Protein AF-A0A9X2EFI2-F1 (afdb_monomer_lite)

InterPro domains:
  IPR009081 Phosphopantetheine binding ACP domain [PF00550] (21-77)
  IPR009081 Phosphopantetheine binding ACP domain [PS50075] (14-95)
  IPR036736 ACP-like superfamily [G3DSA:1.10.1200.10] (17-95)
  IPR036736 ACP-like superfamily [SSF47336] (22-93)

Radius of gyration: 13.65 Å; chains: 1; bounding box: 44×27×32 Å

pLDDT: mean 89.4, std 9.06, range [51.69, 95.75]

Sequence (97 aa):
MTADARIDADSDRAIVDRSVDQLLVEIVGLSADDVAAFEENTELFGALPEFDSMAVAQFLTALEERLGILIEDDDVEAEDFLTYGRLTAFAERLALG

Structure (mmCIF, N/CA/C/O backbone):
data_AF-A0A9X2EFI2-F1
#
_entry.id   AF-A0A9X2EFI2-F1
#
loop_
_atom_site.group_PDB
_atom_site.id
_atom_site.type_symbol
_atom_site.label_atom_id
_atom_site.label_alt_id
_atom_site.label_comp_id
_atom_site.label_asym_id
_atom_site.label_entity_id
_atom_site.label_seq_id
_atom_site.pdbx_PDB_ins_code
_atom_site.Cartn_x
_atom_site.Cartn_y
_atom_site.Cartn_z
_atom_site.occupancy
_atom_site.B_iso_or_equiv
_atom_site.auth_seq_id
_atom_site.auth_comp_id
_atom_site.auth_asym_id
_atom_site.auth_atom_id
_atom_site.pdbx_PDB_model_num
ATOM 1 N N . MET A 1 1 ? -29.115 -18.991 4.096 1.00 52.41 1 MET A N 1
ATOM 2 C CA . MET A 1 1 ? -28.791 -17.639 4.596 1.00 52.41 1 MET A CA 1
ATOM 3 C C . MET A 1 1 ? -27.330 -17.638 5.046 1.00 52.41 1 MET A C 1
ATOM 5 O O . MET A 1 1 ? -27.065 -17.682 6.237 1.00 52.41 1 MET A O 1
ATOM 9 N N . THR A 1 2 ? -26.386 -17.727 4.095 1.00 51.69 2 THR A N 1
ATOM 10 C CA . THR A 1 2 ? -24.926 -17.809 4.375 1.00 51.69 2 THR A CA 1
ATOM 11 C C . THR A 1 2 ? -24.077 -17.283 3.198 1.00 51.69 2 THR A C 1
ATOM 13 O O . THR A 1 2 ? -22.905 -17.612 3.092 1.00 51.69 2 THR A O 1
ATOM 16 N N . ALA A 1 3 ? -24.661 -16.513 2.270 1.00 58.81 3 ALA A N 1
ATOM 17 C CA . ALA A 1 3 ? -23.920 -15.957 1.128 1.00 58.81 3 ALA A CA 1
ATOM 18 C C . ALA A 1 3 ? -23.354 -14.547 1.398 1.00 58.81 3 ALA A C 1
ATOM 20 O O . ALA A 1 3 ? -22.385 -14.177 0.751 1.00 58.81 3 ALA A O 1
ATOM 21 N N . ASP A 1 4 ? -23.911 -13.816 2.372 1.00 61.03 4 ASP A N 1
ATOM 22 C CA . ASP A 1 4 ? -23.576 -12.413 2.685 1.00 61.03 4 ASP A CA 1
ATOM 23 C C . ASP A 1 4 ? -22.100 -12.217 3.058 1.00 61.03 4 ASP A C 1
ATOM 25 O O . ASP A 1 4 ? -21.367 -11.529 2.362 1.00 61.03 4 ASP A O 1
ATOM 29 N N . ALA A 1 5 ? -21.619 -12.933 4.078 1.00 63.44 5 ALA A N 1
ATOM 30 C CA . ALA A 1 5 ? -20.297 -12.676 4.655 1.00 63.44 5 ALA A CA 1
ATOM 31 C C . ALA A 1 5 ? -19.108 -12.933 3.707 1.00 63.44 5 ALA A C 1
ATOM 33 O O . ALA A 1 5 ? -18.014 -12.445 3.961 1.00 63.44 5 ALA A O 1
ATOM 34 N N . ARG A 1 6 ? -19.288 -13.720 2.633 1.00 62.22 6 ARG A N 1
ATOM 35 C CA . ARG A 1 6 ? -18.226 -13.907 1.626 1.00 62.22 6 ARG A CA 1
ATOM 36 C C . ARG A 1 6 ? -18.154 -12.746 0.639 1.00 62.22 6 ARG A C 1
ATOM 38 O O . ARG A 1 6 ? -17.062 -12.392 0.227 1.00 62.22 6 ARG A O 1
ATOM 45 N N . ILE A 1 7 ? -19.302 -12.176 0.273 1.00 68.25 7 ILE A N 1
ATOM 46 C CA . ILE A 1 7 ? -19.372 -11.053 -0.670 1.00 68.25 7 ILE A CA 1
ATOM 47 C C . ILE A 1 7 ? -18.771 -9.794 -0.039 1.00 68.25 7 ILE A C 1
ATOM 49 O O . ILE A 1 7 ? -18.092 -9.037 -0.733 1.00 68.25 7 ILE A O 1
ATOM 53 N N . ASP A 1 8 ? -18.976 -9.610 1.266 1.00 78.25 8 ASP A N 1
ATOM 54 C CA . ASP A 1 8 ? -18.386 -8.499 2.011 1.00 78.25 8 ASP A CA 1
ATOM 55 C C . ASP A 1 8 ? -16.856 -8.636 2.070 1.00 78.25 8 ASP A C 1
ATOM 57 O O . ASP A 1 8 ? -16.157 -7.742 1.612 1.00 78.25 8 ASP A O 1
ATOM 61 N N . ALA A 1 9 ? -16.325 -9.802 2.463 1.00 77.00 9 ALA A N 1
ATOM 62 C CA . ALA A 1 9 ? -14.875 -10.020 2.553 1.00 77.00 9 ALA A CA 1
ATOM 63 C C . ALA A 1 9 ? -14.133 -9.898 1.203 1.00 77.00 9 ALA A C 1
ATOM 65 O O . ALA A 1 9 ? -13.052 -9.313 1.146 1.00 77.00 9 ALA A O 1
ATOM 66 N N . ASP A 1 10 ? -14.706 -10.419 0.109 1.00 82.62 10 ASP A N 1
ATOM 67 C CA . ASP A 1 10 ? -14.136 -10.240 -1.238 1.00 82.62 10 ASP A CA 1
ATOM 68 C C . ASP A 1 10 ? -14.153 -8.757 -1.662 1.00 82.62 10 ASP A C 1
ATOM 70 O O . ASP A 1 10 ? -13.234 -8.286 -2.336 1.00 82.62 10 ASP A O 1
ATOM 74 N N . SER A 1 11 ? -15.183 -8.003 -1.259 1.00 87.31 11 SER A N 1
ATOM 75 C CA . SER A 1 11 ? -15.265 -6.564 -1.532 1.00 87.31 11 SER A CA 1
ATOM 76 C C . SER A 1 11 ? -14.266 -5.771 -0.695 1.00 87.31 11 SER A C 1
ATOM 78 O O . SER A 1 11 ? -13.624 -4.868 -1.229 1.00 87.31 11 SER A O 1
ATOM 80 N N . ASP A 1 12 ? -14.104 -6.117 0.580 1.00 90.75 12 ASP A N 1
ATOM 81 C CA . ASP A 1 12 ? -13.179 -5.449 1.492 1.00 90.75 12 ASP A CA 1
ATOM 82 C C . ASP A 1 12 ? -11.733 -5.639 1.030 1.00 90.75 12 ASP A C 1
ATOM 84 O O . ASP A 1 12 ? -10.984 -4.669 0.911 1.00 90.75 12 ASP A O 1
ATOM 88 N N . ARG A 1 13 ? -11.359 -6.860 0.636 1.00 91.56 13 ARG A N 1
ATOM 89 C CA . ARG A 1 13 ? -10.046 -7.131 0.042 1.00 91.56 13 ARG A CA 1
ATOM 90 C C . ARG A 1 13 ? -9.816 -6.334 -1.243 1.00 91.56 13 ARG A C 1
ATOM 92 O O . ARG A 1 13 ? -8.789 -5.682 -1.387 1.00 91.56 13 ARG A O 1
ATOM 99 N N . ALA A 1 14 ? -10.810 -6.263 -2.130 1.00 92.25 14 ALA A N 1
ATOM 100 C CA . ALA A 1 14 ? -10.717 -5.434 -3.333 1.00 92.25 14 ALA A CA 1
ATOM 101 C C . ALA A 1 14 ? -10.600 -3.921 -3.036 1.00 92.25 14 ALA A C 1
ATOM 103 O O . ALA A 1 14 ? -10.078 -3.166 -3.863 1.00 92.25 14 ALA A O 1
ATOM 104 N N . ILE A 1 15 ? -11.109 -3.450 -1.891 1.00 93.38 15 ILE A N 1
ATOM 105 C CA . ILE A 1 15 ? -10.932 -2.067 -1.422 1.00 93.38 15 ILE A CA 1
ATOM 106 C C . ILE A 1 15 ? -9.499 -1.845 -0.930 1.00 93.38 15 ILE A C 1
ATOM 108 O O . ILE A 1 15 ? -8.922 -0.795 -1.234 1.00 93.38 15 ILE A O 1
ATOM 112 N N . VAL A 1 16 ? -8.932 -2.813 -0.207 1.00 94.50 16 VAL A N 1
ATOM 113 C CA . VAL A 1 16 ? -7.537 -2.783 0.250 1.00 94.50 16 VAL A CA 1
ATOM 114 C C . VAL A 1 16 ? -6.590 -2.747 -0.946 1.00 94.50 16 VAL A C 1
ATOM 116 O O . VAL A 1 16 ? -5.830 -1.787 -1.063 1.00 94.50 16 VAL A O 1
ATOM 119 N N . ASP A 1 17 ? -6.714 -3.692 -1.881 1.00 93.94 17 ASP A N 1
ATOM 120 C CA . ASP A 1 17 ? -5.871 -3.781 -3.084 1.00 93.94 17 ASP A CA 1
ATOM 121 C C . ASP A 1 17 ? -5.876 -2.463 -3.863 1.00 93.94 17 ASP A C 1
ATOM 123 O O . ASP A 1 17 ? -4.839 -1.859 -4.130 1.00 93.94 17 ASP A O 1
ATOM 127 N N . ARG A 1 18 ? -7.072 -1.930 -4.138 1.00 95.06 18 ARG A N 1
ATOM 128 C CA . ARG A 1 18 ? -7.212 -0.658 -4.857 1.00 95.06 18 ARG A CA 1
ATOM 129 C C . ARG A 1 18 ? -6.606 0.516 -4.089 1.00 95.06 18 ARG A C 1
ATOM 131 O O . ARG A 1 18 ? -6.167 1.488 -4.703 1.00 95.06 18 ARG A O 1
ATOM 138 N N . SER A 1 19 ? -6.650 0.482 -2.761 1.00 95.44 19 SER A N 1
ATOM 139 C CA . SER A 1 19 ? -6.055 1.532 -1.938 1.00 95.44 19 SER A CA 1
ATOM 140 C C . SER A 1 19 ? -4.533 1.478 -2.005 1.00 95.44 19 SER A C 1
ATOM 142 O O . SER A 1 19 ? -3.923 2.524 -2.201 1.00 95.44 19 SER A O 1
ATOM 144 N N . VAL A 1 20 ? -3.940 0.283 -1.946 1.00 94.69 20 VAL A N 1
ATOM 145 C CA . VAL A 1 20 ? -2.498 0.073 -2.149 1.00 94.69 20 VAL A CA 1
ATOM 146 C C . VAL A 1 20 ? -2.073 0.579 -3.529 1.00 94.69 20 VAL A C 1
ATOM 148 O O . VAL A 1 20 ? -1.162 1.404 -3.612 1.00 94.69 20 VAL A O 1
ATOM 151 N N . ASP A 1 21 ? -2.783 0.186 -4.590 1.00 95.12 21 ASP A N 1
ATOM 152 C CA . ASP A 1 21 ? -2.476 0.606 -5.963 1.00 95.12 21 ASP A CA 1
ATOM 153 C C . ASP A 1 21 ? -2.462 2.129 -6.120 1.00 95.12 21 ASP A C 1
ATOM 155 O O . ASP A 1 21 ? -1.541 2.713 -6.695 1.00 95.12 21 ASP A O 1
ATOM 159 N N . GLN A 1 22 ? -3.492 2.796 -5.595 1.00 95.75 22 GLN A N 1
ATOM 160 C CA . GLN A 1 22 ? -3.604 4.247 -5.709 1.00 95.75 22 GLN A CA 1
ATOM 161 C C . GLN A 1 22 ? -2.527 4.970 -4.907 1.00 95.75 22 GLN A C 1
ATOM 163 O O . GLN A 1 22 ? -1.977 5.953 -5.395 1.00 95.75 22 GLN A O 1
ATOM 168 N N . LEU A 1 23 ? -2.175 4.472 -3.723 1.00 95.06 23 LEU A N 1
ATOM 169 C CA . LEU A 1 23 ? -1.111 5.063 -2.918 1.00 95.06 23 LEU A CA 1
ATOM 170 C C . LEU A 1 23 ? 0.267 4.885 -3.565 1.00 95.06 23 LEU A C 1
ATOM 172 O O . LEU A 1 23 ? 1.080 5.806 -3.513 1.00 95.06 23 LEU A O 1
ATOM 176 N N . LEU A 1 24 ? 0.522 3.756 -4.234 1.00 93.81 24 LEU A N 1
ATOM 177 C CA . LEU A 1 24 ? 1.744 3.572 -5.022 1.00 93.81 24 LEU A CA 1
ATOM 178 C C . LEU A 1 24 ? 1.834 4.604 -6.156 1.00 93.81 24 LEU A C 1
ATOM 180 O O . LEU A 1 24 ? 2.874 5.232 -6.342 1.00 93.81 24 LEU A O 1
ATOM 184 N N . VAL A 1 25 ? 0.737 4.853 -6.871 1.00 95.19 25 VAL A N 1
ATOM 185 C CA . VAL A 1 25 ? 0.687 5.895 -7.911 1.00 95.19 25 VAL A CA 1
ATOM 186 C C . VAL A 1 25 ? 0.894 7.296 -7.323 1.00 95.19 25 VAL A C 1
ATOM 188 O O . VAL A 1 25 ? 1.672 8.085 -7.854 1.00 95.19 25 VAL A O 1
ATOM 191 N N . GLU A 1 26 ? 0.213 7.621 -6.225 1.00 94.31 26 GLU A N 1
ATOM 192 C CA . GLU A 1 26 ? 0.192 8.968 -5.641 1.00 94.31 26 GLU A CA 1
ATOM 193 C C . GLU A 1 26 ? 1.505 9.349 -4.943 1.00 94.31 26 GLU A C 1
ATOM 195 O O . GLU A 1 26 ? 1.943 10.496 -5.051 1.00 94.31 26 GLU A O 1
ATOM 200 N N . ILE A 1 27 ? 2.133 8.406 -4.237 1.00 93.88 27 ILE A N 1
ATOM 201 C CA . ILE A 1 27 ? 3.288 8.674 -3.365 1.00 93.88 27 ILE A CA 1
ATOM 202 C C . ILE A 1 27 ? 4.600 8.355 -4.070 1.00 93.88 27 ILE A C 1
ATOM 204 O O . ILE A 1 27 ? 5.548 9.135 -3.997 1.00 93.88 27 ILE A O 1
ATOM 208 N N . VAL A 1 28 ? 4.654 7.218 -4.764 1.00 90.25 28 VAL A N 1
ATOM 209 C CA . VAL A 1 28 ? 5.860 6.767 -5.475 1.00 90.25 28 VAL A CA 1
ATOM 210 C C . VAL A 1 28 ? 5.947 7.427 -6.854 1.00 90.25 28 VAL A C 1
ATOM 212 O O . VAL A 1 28 ? 7.029 7.548 -7.421 1.00 90.25 28 VAL A O 1
ATOM 215 N N . GLY A 1 29 ? 4.821 7.912 -7.387 1.00 89.81 29 GLY A N 1
ATOM 216 C CA . GLY A 1 29 ? 4.763 8.552 -8.701 1.00 89.81 29 GLY A CA 1
ATOM 217 C C . GLY A 1 29 ? 4.787 7.558 -9.862 1.00 89.81 29 GLY A C 1
ATOM 218 O O . GLY A 1 29 ? 5.109 7.942 -10.988 1.00 89.81 29 GLY A O 1
ATOM 219 N N . LEU A 1 30 ? 4.467 6.289 -9.597 1.00 90.62 30 LEU A N 1
ATOM 220 C CA . LEU A 1 30 ? 4.334 5.260 -10.626 1.00 90.62 30 LEU A CA 1
ATOM 221 C C . LEU A 1 30 ? 3.109 5.529 -11.501 1.00 90.62 30 LEU A C 1
ATOM 223 O O . LEU A 1 30 ? 2.139 6.153 -11.069 1.00 90.62 30 LEU A O 1
ATOM 227 N N . SER A 1 31 ? 3.123 5.039 -12.740 1.00 92.06 3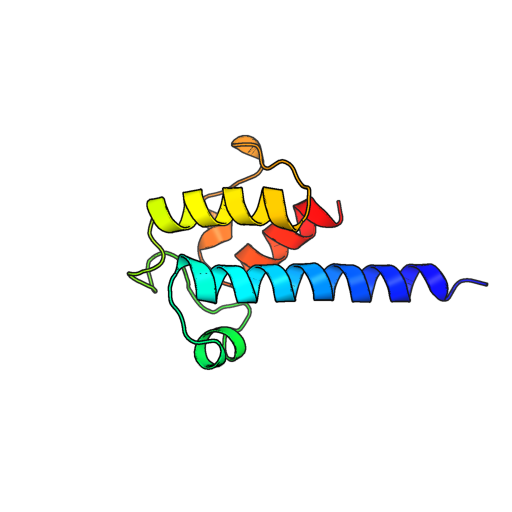1 SER A N 1
ATOM 228 C CA . SER A 1 31 ? 1.920 5.099 -13.565 1.00 92.06 31 SER A CA 1
ATOM 229 C C . SER A 1 31 ? 0.924 4.016 -13.143 1.00 92.06 31 SER A C 1
ATOM 231 O O . SER A 1 31 ? 1.307 2.932 -12.705 1.00 92.06 31 SER A O 1
ATOM 233 N N . ALA A 1 32 ? -0.374 4.289 -13.298 1.00 91.31 32 ALA A N 1
ATOM 234 C CA . ALA A 1 32 ? -1.409 3.295 -13.012 1.00 91.31 32 ALA A CA 1
ATOM 235 C C . ALA A 1 32 ? -1.264 2.035 -13.887 1.00 91.31 32 ALA A C 1
ATOM 237 O O . ALA A 1 32 ? -1.621 0.949 -13.445 1.00 91.31 32 ALA A O 1
ATOM 238 N N . ASP A 1 33 ? -0.720 2.179 -15.099 1.00 92.00 33 ASP A N 1
ATOM 239 C CA . ASP A 1 33 ? -0.447 1.054 -15.996 1.00 92.00 33 ASP A CA 1
ATOM 240 C C . ASP A 1 33 ? 0.705 0.176 -15.474 1.00 92.00 33 ASP A C 1
ATOM 242 O O . ASP A 1 33 ? 0.623 -1.046 -15.576 1.00 92.00 33 ASP A O 1
ATOM 246 N N . ASP A 1 34 ? 1.745 0.778 -14.878 1.00 90.38 34 ASP A N 1
ATOM 247 C CA . ASP A 1 34 ? 2.859 0.031 -14.276 1.00 90.38 34 ASP A CA 1
ATOM 248 C C . ASP A 1 34 ? 2.389 -0.756 -13.052 1.00 90.38 34 ASP A C 1
ATOM 250 O O . ASP A 1 34 ? 2.654 -1.952 -12.947 1.00 90.38 34 ASP A O 1
ATOM 254 N N . VAL A 1 35 ? 1.639 -0.104 -12.158 1.00 92.88 35 VAL A N 1
ATOM 255 C CA . VAL A 1 35 ? 1.106 -0.741 -10.945 1.00 92.88 35 VAL A CA 1
ATOM 256 C C . VAL A 1 35 ? 0.118 -1.855 -11.300 1.00 92.88 35 VAL A C 1
ATOM 258 O O . VAL A 1 35 ? 0.187 -2.939 -10.732 1.00 92.88 35 VAL A O 1
ATOM 261 N N . ALA A 1 36 ? -0.734 -1.654 -12.311 1.00 91.00 36 ALA A N 1
ATOM 262 C CA . ALA A 1 36 ? -1.648 -2.693 -12.792 1.00 91.00 36 ALA A CA 1
ATOM 263 C C . ALA A 1 36 ? -0.932 -3.919 -13.394 1.00 91.00 36 ALA A C 1
ATOM 265 O O . ALA A 1 36 ? -1.554 -4.971 -13.554 1.00 91.00 36 ALA A O 1
ATOM 266 N N . ALA A 1 37 ? 0.350 -3.791 -13.750 1.00 92.12 37 ALA A N 1
ATOM 267 C CA . ALA A 1 37 ? 1.189 -4.887 -14.221 1.00 92.12 37 ALA A CA 1
ATOM 268 C C . ALA A 1 37 ? 1.996 -5.562 -13.095 1.00 92.12 37 ALA A C 1
ATOM 270 O O . ALA A 1 37 ? 2.734 -6.511 -13.372 1.00 92.12 37 ALA A O 1
ATOM 271 N N . PHE A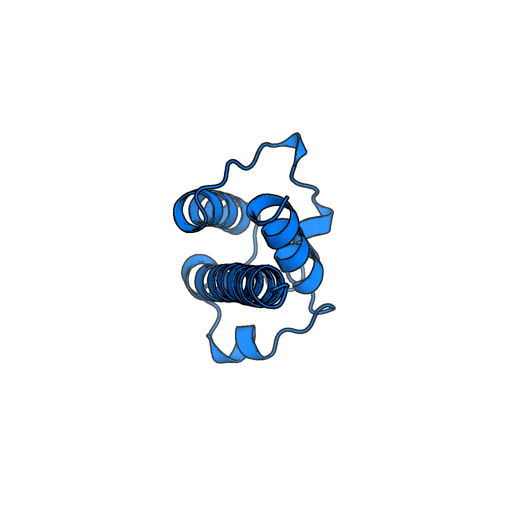 1 38 ? 1.897 -5.092 -11.847 1.00 93.44 38 PHE A N 1
ATOM 272 C CA . PHE A 1 38 ? 2.586 -5.716 -10.723 1.00 93.44 38 PHE A CA 1
ATOM 273 C C . PHE A 1 38 ? 1.954 -7.065 -10.369 1.00 93.44 38 PHE A C 1
ATOM 275 O O . PHE A 1 38 ? 0.738 -7.222 -10.290 1.00 93.44 38 PHE A O 1
ATOM 282 N N . GLU A 1 39 ? 2.813 -8.054 -10.143 1.00 92.56 39 GLU A N 1
ATOM 283 C CA . GLU A 1 39 ? 2.444 -9.384 -9.675 1.00 92.56 39 GLU A CA 1
ATOM 284 C C . GLU A 1 39 ? 2.970 -9.591 -8.251 1.00 92.56 39 GLU A C 1
ATOM 286 O O . GLU A 1 39 ? 3.790 -8.820 -7.753 1.00 92.56 39 GLU A O 1
ATOM 291 N N . GLU A 1 40 ? 2.551 -10.669 -7.587 1.00 92.75 40 GLU A N 1
ATOM 292 C CA . GLU A 1 40 ? 2.921 -10.952 -6.191 1.00 92.75 40 GLU A CA 1
ATOM 293 C C . GLU A 1 40 ? 4.441 -10.937 -5.947 1.00 92.75 40 GLU A C 1
ATOM 295 O O . GLU A 1 40 ? 4.896 -10.503 -4.890 1.00 92.75 40 GLU A O 1
ATOM 300 N N . ASN A 1 41 ? 5.227 -11.367 -6.939 1.00 93.06 41 ASN A N 1
ATOM 301 C CA . ASN A 1 41 ? 6.687 -11.453 -6.861 1.00 93.06 41 ASN A CA 1
ATOM 302 C C . ASN A 1 41 ? 7.413 -10.199 -7.374 1.00 93.06 41 ASN A C 1
ATOM 304 O O . ASN A 1 41 ? 8.642 -10.203 -7.430 1.00 93.06 41 ASN A O 1
ATOM 308 N N . THR A 1 42 ? 6.693 -9.153 -7.791 1.00 94.19 42 THR A N 1
ATOM 309 C CA . THR A 1 42 ? 7.315 -7.912 -8.264 1.00 94.19 42 THR A CA 1
ATOM 310 C C . THR A 1 42 ? 8.045 -7.240 -7.112 1.00 94.19 42 THR A C 1
ATOM 312 O O . THR A 1 42 ? 7.421 -6.866 -6.122 1.00 94.19 42 THR A O 1
ATOM 315 N N . GLU A 1 43 ? 9.361 -7.082 -7.241 1.00 93.69 43 GLU A N 1
ATOM 316 C CA . GLU A 1 43 ? 10.186 -6.394 -6.250 1.00 93.69 43 GLU A CA 1
ATOM 317 C C . GLU A 1 43 ? 9.862 -4.893 -6.227 1.00 93.69 43 GLU A C 1
ATOM 319 O O . GLU A 1 43 ? 9.789 -4.249 -7.274 1.00 93.69 43 GLU A O 1
ATOM 324 N N . LEU A 1 44 ? 9.683 -4.337 -5.028 1.00 91.31 44 LEU A N 1
ATOM 325 C CA . LEU A 1 44 ? 9.415 -2.916 -4.811 1.00 91.31 44 LEU A CA 1
ATOM 326 C C . LEU A 1 44 ? 10.628 -2.254 -4.161 1.00 91.31 44 LEU A C 1
ATOM 328 O O . LEU A 1 44 ? 11.374 -1.526 -4.817 1.00 91.31 44 LEU A O 1
ATOM 332 N N . PHE A 1 45 ? 10.867 -2.539 -2.879 1.00 89.25 45 PHE A N 1
ATOM 333 C CA . PHE A 1 45 ? 11.960 -1.924 -2.136 1.00 89.25 45 PHE A CA 1
ATOM 334 C C . PHE A 1 45 ? 13.322 -2.428 -2.630 1.00 89.25 45 PHE A C 1
ATOM 336 O O . PHE A 1 45 ? 13.621 -3.620 -2.592 1.00 89.25 45 PHE A O 1
ATOM 343 N N . GLY A 1 46 ? 14.161 -1.503 -3.100 1.00 86.75 46 GLY A N 1
ATOM 344 C CA . GLY A 1 46 ? 15.476 -1.791 -3.683 1.00 86.75 46 GLY A CA 1
ATOM 345 C C . GLY A 1 46 ? 15.474 -2.003 -5.202 1.00 86.75 46 GLY A C 1
ATOM 346 O O . GLY A 1 46 ? 16.510 -1.775 -5.828 1.00 86.75 46 GLY A O 1
ATOM 347 N N . ALA A 1 47 ? 14.334 -2.368 -5.798 1.00 89.88 47 ALA A N 1
ATOM 348 C CA . ALA A 1 47 ? 14.161 -2.436 -7.251 1.00 89.88 47 ALA A CA 1
ATOM 349 C C . ALA A 1 47 ? 13.661 -1.104 -7.831 1.00 89.88 47 ALA A C 1
ATOM 351 O O . ALA A 1 47 ? 14.132 -0.674 -8.886 1.00 89.88 47 ALA A O 1
ATOM 352 N N . LEU A 1 48 ? 12.754 -0.433 -7.116 1.00 88.81 48 LEU A N 1
ATOM 353 C CA . LEU A 1 48 ? 12.244 0.890 -7.456 1.00 88.81 48 LEU A CA 1
ATOM 354 C C . LEU A 1 48 ? 13.025 1.956 -6.675 1.00 88.81 48 LEU A C 1
ATOM 356 O O . LEU A 1 48 ? 12.910 2.009 -5.448 1.00 88.81 48 LEU A O 1
ATOM 360 N N . PRO A 1 49 ? 13.828 2.809 -7.338 1.00 88.06 49 PRO A N 1
ATOM 361 C CA . PRO A 1 49 ? 14.555 3.878 -6.656 1.00 88.06 49 PRO A CA 1
ATOM 362 C C . PRO A 1 49 ? 13.627 4.923 -6.021 1.00 88.06 49 PRO A C 1
ATOM 364 O O . PRO A 1 49 ? 14.037 5.600 -5.082 1.00 88.06 49 PRO A O 1
ATOM 367 N N . GLU A 1 50 ? 12.399 5.057 -6.519 1.00 91.06 50 GLU A N 1
ATOM 368 C CA . GLU A 1 50 ? 11.368 5.950 -5.990 1.00 91.06 50 GLU A CA 1
ATOM 369 C C . GLU A 1 50 ? 10.754 5.428 -4.681 1.00 91.06 50 GLU A C 1
ATOM 371 O O . GLU A 1 50 ? 10.262 6.214 -3.872 1.00 91.06 50 GLU A O 1
ATOM 376 N N . PHE A 1 51 ? 10.792 4.111 -4.449 1.00 92.44 51 PHE A N 1
ATOM 377 C CA . PHE A 1 51 ? 10.265 3.492 -3.235 1.00 92.44 51 PHE A CA 1
ATOM 378 C C . PHE A 1 51 ? 11.339 3.453 -2.140 1.00 92.44 51 PHE A C 1
ATOM 380 O O . PHE A 1 51 ? 11.903 2.408 -1.812 1.00 92.44 51 PHE A O 1
ATOM 387 N N . ASP A 1 52 ? 11.658 4.634 -1.608 1.00 90.25 52 ASP A N 1
ATOM 388 C CA . ASP A 1 52 ? 12.636 4.830 -0.538 1.00 90.25 52 ASP A CA 1
ATOM 389 C C . ASP A 1 52 ? 12.002 4.837 0.871 1.00 90.25 52 ASP A C 1
ATOM 391 O O . ASP A 1 52 ? 10.793 4.691 1.050 1.00 90.25 52 ASP A O 1
ATOM 395 N N . SER A 1 53 ? 12.820 5.023 1.914 1.00 88.62 53 SER A N 1
ATOM 396 C CA . SER A 1 53 ? 12.338 5.061 3.303 1.00 88.62 53 SER A CA 1
ATOM 397 C C . SER A 1 53 ? 11.360 6.209 3.592 1.00 88.62 53 SER A C 1
ATOM 399 O O . SER A 1 53 ? 10.512 6.087 4.473 1.00 88.62 53 SER A O 1
ATOM 401 N N . MET A 1 54 ? 11.487 7.339 2.889 1.00 91.19 54 MET A N 1
ATOM 402 C CA . MET A 1 54 ? 10.601 8.495 3.052 1.00 91.19 54 MET A CA 1
ATOM 403 C C . MET A 1 54 ? 9.264 8.274 2.339 1.00 91.19 54 MET A C 1
ATOM 405 O O . MET A 1 54 ? 8.230 8.713 2.846 1.00 91.19 54 MET A O 1
ATOM 409 N N . ALA A 1 55 ? 9.275 7.604 1.186 1.00 92.38 55 ALA A N 1
ATOM 410 C CA . ALA A 1 55 ? 8.078 7.170 0.479 1.00 92.38 55 ALA A CA 1
ATOM 411 C C . ALA A 1 55 ? 7.320 6.117 1.295 1.00 92.38 55 ALA A C 1
ATOM 413 O O . ALA A 1 55 ? 6.113 6.252 1.461 1.00 92.38 55 ALA A O 1
ATOM 414 N N . VAL A 1 56 ? 8.018 5.140 1.889 1.00 91.25 56 VAL A N 1
ATOM 415 C CA . VAL A 1 56 ? 7.406 4.130 2.773 1.00 91.25 56 VAL A CA 1
ATOM 416 C C . VAL A 1 56 ? 6.729 4.778 3.982 1.00 91.25 56 VAL A C 1
ATOM 418 O O . VAL A 1 56 ? 5.574 4.477 4.261 1.00 91.25 56 VAL A O 1
ATOM 421 N N . ALA A 1 57 ? 7.394 5.713 4.670 1.00 92.19 57 ALA A N 1
ATOM 422 C CA . ALA A 1 57 ? 6.786 6.401 5.812 1.00 92.19 57 ALA A CA 1
ATOM 423 C C . ALA A 1 57 ? 5.505 7.163 5.419 1.00 92.19 57 ALA A C 1
ATOM 425 O O . ALA A 1 57 ? 4.491 7.063 6.103 1.00 92.19 57 ALA A O 1
ATOM 426 N N . GLN A 1 58 ? 5.528 7.879 4.288 1.00 94.00 58 GLN A N 1
ATOM 427 C CA . GLN A 1 58 ? 4.340 8.560 3.757 1.00 94.00 58 GLN A CA 1
ATOM 428 C C . GLN A 1 58 ? 3.245 7.573 3.339 1.00 94.00 58 GLN A C 1
ATOM 430 O O . GLN A 1 58 ? 2.067 7.834 3.574 1.00 94.00 58 GLN A O 1
ATOM 435 N N . PHE A 1 59 ? 3.630 6.443 2.743 1.00 94.31 59 PHE A N 1
ATOM 436 C CA . PHE A 1 59 ? 2.718 5.387 2.322 1.00 94.31 59 PHE A CA 1
ATOM 437 C C . PHE A 1 59 ? 1.955 4.802 3.503 1.00 94.31 59 PHE A C 1
ATOM 439 O O . PHE A 1 59 ? 0.734 4.702 3.436 1.00 94.31 59 PHE A O 1
ATOM 446 N N . LEU A 1 60 ? 2.648 4.480 4.597 1.00 93.56 60 LEU A N 1
ATOM 447 C CA . LEU A 1 60 ? 2.017 3.943 5.801 1.00 93.56 60 LEU A CA 1
ATOM 448 C C . LEU A 1 60 ? 1.018 4.933 6.404 1.00 93.56 60 LEU A C 1
ATOM 450 O O . LEU A 1 60 ? -0.132 4.567 6.621 1.00 93.56 60 LEU A O 1
ATOM 454 N N . THR A 1 61 ? 1.405 6.201 6.568 1.00 94.19 61 THR A N 1
ATOM 455 C CA . THR A 1 61 ? 0.488 7.234 7.078 1.00 94.19 61 THR A CA 1
ATOM 456 C C . THR A 1 61 ? -0.748 7.399 6.188 1.00 94.19 61 THR A C 1
ATOM 458 O O . THR A 1 61 ? -1.868 7.491 6.684 1.00 94.19 61 THR A O 1
ATOM 461 N N . ALA A 1 62 ? -0.580 7.405 4.864 1.00 95.19 62 ALA A N 1
ATOM 462 C CA . ALA A 1 62 ? -1.712 7.521 3.949 1.00 95.19 62 ALA A CA 1
ATOM 463 C C . ALA A 1 62 ? -2.605 6.266 3.963 1.00 95.19 62 ALA A C 1
ATOM 465 O O . ALA A 1 62 ? -3.822 6.370 3.799 1.00 95.19 62 ALA A O 1
ATOM 466 N N . LEU A 1 63 ? -2.022 5.085 4.180 1.00 94.69 63 LEU A N 1
ATOM 467 C CA . LEU A 1 63 ? -2.754 3.829 4.326 1.00 94.69 63 LEU A CA 1
ATOM 468 C C . LEU A 1 63 ? -3.617 3.832 5.598 1.00 94.69 63 LEU A C 1
ATOM 470 O O . LEU A 1 63 ? -4.794 3.476 5.518 1.00 94.69 63 LEU A O 1
ATOM 474 N N . GLU A 1 64 ? -3.076 4.302 6.728 1.00 95.25 64 GLU A N 1
ATOM 475 C CA . GLU A 1 64 ? -3.816 4.511 7.983 1.00 95.25 64 GLU A CA 1
ATOM 476 C C . GLU A 1 64 ? -5.032 5.414 7.781 1.00 95.25 64 GLU A C 1
ATOM 478 O O . GLU A 1 64 ? -6.156 5.038 8.114 1.00 95.25 64 GLU A O 1
ATOM 483 N N . GLU A 1 65 ? -4.831 6.588 7.178 1.00 94.50 65 GLU A N 1
ATOM 484 C CA . GLU A 1 65 ? -5.906 7.554 6.938 1.00 94.50 65 GLU A CA 1
ATOM 485 C C . GLU A 1 65 ? -6.992 6.999 6.009 1.00 94.50 65 GLU A C 1
ATOM 487 O O . GLU A 1 65 ? -8.184 7.260 6.197 1.00 94.50 65 GLU A O 1
ATOM 492 N N . ARG A 1 66 ? -6.585 6.233 4.995 1.00 93.38 66 ARG A N 1
ATOM 493 C CA . ARG A 1 66 ? -7.467 5.757 3.929 1.00 93.38 66 ARG A CA 1
ATOM 494 C C . ARG A 1 66 ? -8.278 4.531 4.323 1.00 93.38 66 ARG A C 1
ATOM 496 O O . ARG A 1 66 ? -9.453 4.446 3.963 1.00 93.38 66 ARG A O 1
ATOM 503 N N . LEU A 1 67 ? -7.658 3.592 5.031 1.00 91.50 67 LEU A N 1
ATOM 504 C CA . LEU A 1 67 ? -8.308 2.369 5.503 1.00 91.50 67 LEU A CA 1
ATOM 505 C C . LEU A 1 67 ? -8.860 2.512 6.928 1.00 91.50 67 LEU A C 1
ATOM 507 O O . LEU A 1 67 ? -9.629 1.663 7.367 1.00 91.50 67 LEU A O 1
ATOM 511 N N . GLY A 1 68 ? -8.528 3.597 7.634 1.00 91.75 68 GLY A N 1
ATOM 512 C CA . G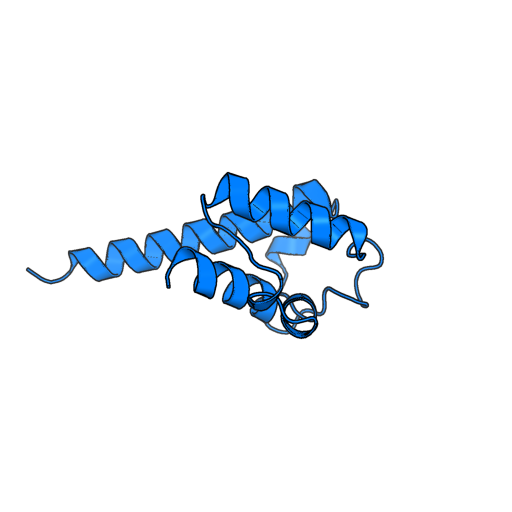LY A 1 68 ? -8.956 3.822 9.014 1.00 91.75 68 GLY A CA 1
ATOM 513 C C . GLY A 1 68 ? -8.306 2.854 10.005 1.00 91.75 68 GLY A C 1
ATOM 514 O O . GLY A 1 68 ? -8.926 2.514 11.012 1.00 91.75 68 GLY A O 1
ATOM 515 N N . ILE A 1 69 ? -7.090 2.400 9.698 1.00 92.12 69 ILE A N 1
ATOM 516 C CA . ILE A 1 69 ? -6.299 1.464 10.507 1.00 92.12 69 ILE A CA 1
ATOM 517 C C . ILE A 1 69 ? -5.221 2.218 11.292 1.00 92.12 69 ILE A C 1
ATOM 519 O O . ILE A 1 69 ? -4.892 3.354 10.960 1.00 92.12 69 ILE A O 1
ATOM 523 N N . LEU A 1 70 ? -4.682 1.581 12.329 1.00 92.38 70 LEU A N 1
ATOM 524 C CA . LEU A 1 70 ? -3.494 2.039 13.048 1.00 92.38 70 LEU A CA 1
ATOM 525 C C . LEU A 1 70 ? -2.352 1.082 12.708 1.00 92.38 70 LEU A C 1
ATOM 527 O O . LEU A 1 70 ? -2.547 -0.128 12.798 1.00 92.38 70 LEU A O 1
ATOM 531 N N . ILE A 1 71 ? -1.203 1.617 12.310 1.00 93.00 71 ILE A N 1
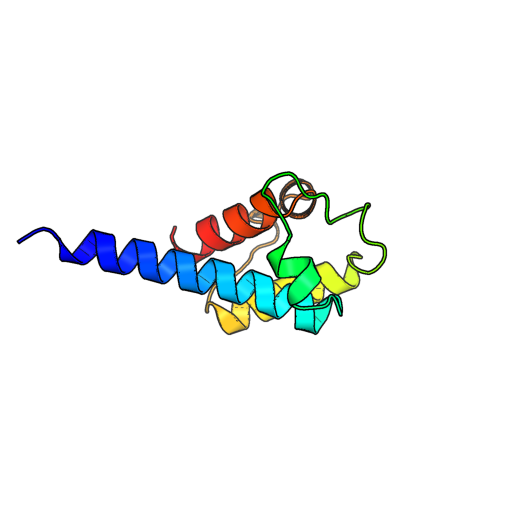ATOM 532 C CA . ILE A 1 71 ? -0.000 0.846 12.005 1.00 93.00 71 ILE A CA 1
ATOM 533 C C . ILE A 1 71 ? 1.020 1.124 13.106 1.00 93.00 71 ILE A C 1
ATOM 535 O O . ILE A 1 71 ? 1.546 2.233 13.207 1.00 93.00 71 ILE A O 1
ATOM 539 N N . GLU A 1 72 ? 1.310 0.128 13.939 1.00 91.56 72 GLU A N 1
ATOM 540 C CA . GLU A 1 72 ? 2.355 0.236 14.957 1.00 91.56 72 GLU A CA 1
ATOM 541 C C . GLU A 1 72 ? 3.717 -0.210 14.397 1.00 91.56 72 GLU A C 1
ATOM 543 O O . GLU A 1 72 ? 3.801 -0.978 13.438 1.00 91.56 72 GLU A O 1
ATOM 548 N N . ASP A 1 73 ? 4.816 0.247 15.007 1.00 87.00 73 ASP A N 1
ATOM 549 C CA . ASP A 1 73 ? 6.174 -0.138 14.582 1.00 87.00 73 ASP A CA 1
ATOM 550 C C . ASP A 1 73 ? 6.400 -1.665 14.638 1.00 87.00 73 ASP A C 1
ATOM 552 O O . ASP A 1 73 ? 7.195 -2.201 13.868 1.00 87.00 73 ASP A O 1
ATOM 556 N N . ASP A 1 74 ? 5.694 -2.365 15.533 1.00 90.06 74 ASP A N 1
ATOM 557 C CA . ASP A 1 74 ? 5.764 -3.824 15.689 1.00 90.06 74 ASP A CA 1
ATOM 558 C C . ASP A 1 74 ? 4.924 -4.583 14.638 1.00 90.06 74 ASP A C 1
ATOM 560 O O . ASP A 1 74 ? 5.113 -5.788 14.462 1.00 90.06 74 ASP A O 1
ATOM 564 N N . ASP A 1 75 ? 4.013 -3.903 13.929 1.00 89.38 75 ASP A N 1
ATOM 565 C CA . ASP A 1 75 ? 3.192 -4.504 12.868 1.00 89.38 75 ASP A CA 1
ATOM 566 C C . ASP A 1 75 ? 3.935 -4.609 11.537 1.00 89.38 75 ASP A C 1
ATOM 568 O O . ASP A 1 75 ? 3.502 -5.335 10.638 1.00 89.38 75 ASP A O 1
ATOM 572 N N . VAL A 1 76 ? 5.019 -3.849 11.395 1.00 89.81 76 VAL A N 1
ATOM 573 C CA . VAL A 1 76 ? 5.709 -3.610 10.134 1.00 89.81 76 VAL A CA 1
ATOM 574 C C . VAL A 1 76 ? 7.063 -4.303 10.136 1.00 89.81 76 VAL A C 1
ATOM 576 O O . VAL A 1 76 ? 7.962 -3.955 10.900 1.00 89.81 76 VAL A O 1
ATOM 579 N N . GLU A 1 77 ? 7.264 -5.230 9.204 1.00 90.75 77 GLU A N 1
ATOM 580 C CA . GLU A 1 77 ? 8.572 -5.831 8.972 1.00 90.75 77 GLU A CA 1
ATOM 581 C C . GLU A 1 77 ? 9.215 -5.257 7.703 1.00 90.75 77 GLU A C 1
ATOM 583 O O . GLU A 1 77 ? 8.554 -4.982 6.705 1.00 90.75 77 GLU A O 1
ATOM 588 N N . ALA A 1 78 ? 10.548 -5.125 7.685 1.00 86.50 78 ALA A N 1
ATOM 589 C CA . ALA A 1 78 ? 11.271 -4.675 6.484 1.00 86.50 78 ALA A CA 1
ATOM 590 C C . ALA A 1 78 ? 10.990 -5.569 5.259 1.00 86.50 78 ALA A C 1
ATOM 592 O O . ALA A 1 78 ? 11.082 -5.138 4.111 1.00 86.50 78 ALA A O 1
ATOM 593 N N . GLU A 1 79 ? 10.648 -6.825 5.527 1.00 89.88 79 GLU A N 1
ATOM 594 C CA . GLU A 1 79 ? 10.281 -7.828 4.548 1.00 89.88 79 GLU A CA 1
ATOM 595 C C . GLU A 1 79 ? 8.957 -7.541 3.830 1.00 89.88 79 GLU A C 1
ATOM 597 O O . GLU A 1 79 ? 8.843 -7.924 2.662 1.00 89.88 79 GLU A O 1
ATOM 602 N N . ASP A 1 80 ? 8.011 -6.854 4.479 1.00 92.62 80 ASP A N 1
ATOM 603 C CA . ASP A 1 80 ? 6.669 -6.569 3.952 1.00 92.62 80 ASP A CA 1
ATOM 604 C C . ASP A 1 80 ? 6.721 -5.657 2.714 1.00 92.62 80 ASP A C 1
ATOM 606 O O . ASP A 1 80 ? 5.892 -5.760 1.815 1.00 92.62 80 ASP A O 1
ATOM 610 N N . PHE A 1 81 ? 7.760 -4.828 2.602 1.00 92.25 81 PHE A N 1
ATOM 611 C CA . PHE A 1 81 ? 7.945 -3.882 1.496 1.00 92.25 81 PHE A CA 1
ATOM 612 C C . PHE A 1 81 ? 8.779 -4.425 0.335 1.00 92.25 81 PHE A C 1
ATOM 614 O O . PHE A 1 81 ? 8.952 -3.736 -0.671 1.00 92.25 81 PHE A O 1
ATOM 621 N N . LEU A 1 82 ? 9.336 -5.634 0.451 1.00 92.94 82 LEU A N 1
ATOM 622 C CA . LEU A 1 82 ? 10.250 -6.161 -0.568 1.00 92.94 82 LEU A CA 1
ATOM 623 C C . LEU A 1 82 ? 9.544 -6.454 -1.889 1.00 92.94 82 LEU A C 1
ATOM 625 O O . LEU A 1 82 ? 10.130 -6.252 -2.947 1.00 92.94 82 LEU A O 1
ATOM 629 N N . THR A 1 83 ? 8.296 -6.914 -1.836 1.00 95.44 83 THR A N 1
ATOM 630 C CA . THR A 1 83 ? 7.532 -7.311 -3.023 1.00 95.44 83 THR A CA 1
ATOM 631 C C . THR A 1 83 ? 6.096 -6.828 -2.941 1.00 95.44 83 THR A C 1
ATOM 633 O O . THR A 1 83 ? 5.538 -6.771 -1.847 1.00 95.44 83 THR A O 1
ATOM 636 N N . TYR A 1 84 ? 5.470 -6.594 -4.090 1.00 94.75 84 TYR A N 1
ATOM 637 C CA . TYR A 1 84 ? 4.084 -6.145 -4.175 1.00 94.75 84 TYR A CA 1
ATOM 638 C C . TYR A 1 84 ? 3.112 -7.076 -3.442 1.00 94.75 84 TYR A C 1
ATOM 640 O O . TYR A 1 84 ? 2.334 -6.612 -2.616 1.00 94.75 84 TYR A O 1
ATOM 648 N N . GLY A 1 85 ? 3.229 -8.397 -3.615 1.00 94.56 85 GLY A N 1
ATOM 649 C CA . GLY A 1 85 ? 2.348 -9.345 -2.923 1.00 94.56 85 GLY A CA 1
ATOM 650 C C . GLY A 1 85 ? 2.471 -9.298 -1.398 1.00 94.56 85 GLY A C 1
ATOM 651 O O . GLY A 1 85 ? 1.482 -9.483 -0.693 1.00 94.56 85 GLY A O 1
ATOM 652 N N . ARG A 1 86 ? 3.668 -9.008 -0.876 1.00 95.06 86 ARG A N 1
ATOM 653 C CA . ARG A 1 86 ? 3.886 -8.840 0.568 1.00 95.06 86 ARG A CA 1
ATOM 654 C C . ARG A 1 86 ? 3.276 -7.543 1.085 1.00 95.06 86 ARG A C 1
ATOM 656 O O . ARG A 1 86 ? 2.624 -7.573 2.123 1.00 95.06 86 ARG A O 1
ATOM 663 N N . LEU A 1 87 ? 3.408 -6.454 0.331 1.00 94.19 87 LEU A N 1
ATOM 664 C CA . LEU A 1 87 ? 2.822 -5.164 0.686 1.00 94.19 87 LEU A CA 1
ATOM 665 C C . LEU A 1 87 ? 1.294 -5.252 0.757 1.00 94.19 87 LEU A C 1
ATOM 667 O O . LEU A 1 87 ? 0.684 -4.794 1.724 1.00 94.19 87 LEU A O 1
ATOM 671 N N . THR A 1 88 ? 0.677 -5.882 -0.242 1.00 94.00 88 THR A N 1
ATOM 672 C CA . THR A 1 88 ? -0.774 -6.080 -0.277 1.00 94.00 88 THR A CA 1
ATOM 673 C C . THR A 1 88 ? -1.231 -7.011 0.845 1.00 94.00 88 THR A C 1
ATOM 6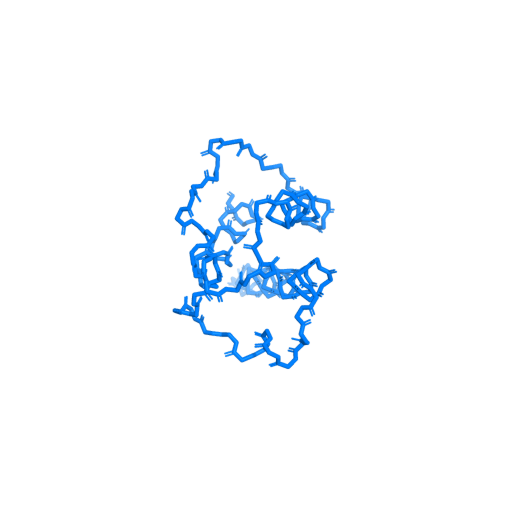75 O O . THR A 1 88 ? -2.167 -6.682 1.568 1.00 94.00 88 THR A O 1
ATOM 678 N N . ALA A 1 89 ? -0.519 -8.119 1.085 1.00 93.69 89 ALA A N 1
ATOM 679 C CA . ALA A 1 89 ? -0.823 -9.025 2.194 1.00 93.69 89 ALA A CA 1
ATOM 680 C C . ALA A 1 89 ? -0.693 -8.352 3.572 1.00 93.69 89 ALA A C 1
ATOM 682 O O . ALA A 1 89 ? -1.486 -8.636 4.470 1.00 93.69 89 ALA A O 1
ATOM 683 N N . PHE A 1 90 ? 0.278 -7.453 3.745 1.00 94.56 90 PHE A N 1
ATOM 684 C CA . PHE A 1 90 ? 0.426 -6.629 4.943 1.00 94.56 90 PHE A CA 1
ATOM 685 C C . PHE A 1 90 ? -0.793 -5.717 5.148 1.00 94.56 90 PHE A C 1
ATOM 687 O O . PHE A 1 90 ? -1.388 -5.719 6.227 1.00 94.56 90 PHE A O 1
ATOM 694 N N . ALA A 1 91 ? -1.218 -4.996 4.107 1.00 93.38 91 ALA A N 1
ATOM 695 C CA . ALA A 1 91 ? -2.388 -4.124 4.180 1.00 93.38 91 ALA A CA 1
ATOM 696 C C . ALA A 1 91 ? -3.679 -4.916 4.457 1.00 93.38 91 ALA A C 1
ATOM 698 O O . ALA A 1 91 ? -4.489 -4.510 5.290 1.00 93.38 91 ALA A O 1
ATOM 699 N N . GLU A 1 92 ? -3.848 -6.077 3.816 1.00 93.25 92 GLU A N 1
ATOM 700 C CA . GLU A 1 92 ? -4.971 -6.985 4.070 1.00 93.25 92 GLU A CA 1
ATOM 701 C C . GLU A 1 92 ? -4.975 -7.478 5.520 1.00 93.25 92 GLU A C 1
ATOM 703 O O . GLU A 1 92 ? -6.025 -7.480 6.161 1.00 93.25 92 GLU A O 1
ATOM 708 N N . ARG A 1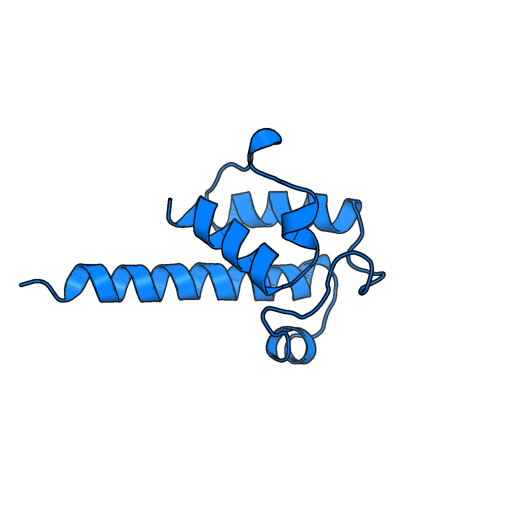 93 ? -3.810 -7.868 6.057 1.00 93.25 93 ARG A N 1
ATOM 709 C CA . ARG A 1 93 ? -3.668 -8.349 7.440 1.00 93.25 93 ARG A CA 1
ATOM 710 C C . ARG A 1 93 ? -4.159 -7.318 8.452 1.00 93.25 93 ARG A C 1
ATOM 712 O O . ARG A 1 93 ? -4.786 -7.706 9.430 1.00 93.25 93 ARG A O 1
ATOM 719 N N . LEU A 1 94 ? -3.868 -6.040 8.224 1.00 91.69 94 LEU A N 1
ATOM 720 C CA . LEU A 1 94 ? -4.242 -4.962 9.140 1.00 91.69 94 LEU A CA 1
ATOM 721 C C . LEU A 1 94 ? -5.686 -4.494 8.972 1.00 91.69 94 LEU A C 1
ATOM 723 O O . LEU A 1 94 ? -6.337 -4.146 9.951 1.00 91.69 94 LEU A O 1
ATOM 727 N N . ALA A 1 95 ? -6.189 -4.465 7.739 1.00 90.12 95 ALA A N 1
ATOM 728 C CA . ALA A 1 95 ? -7.535 -3.977 7.461 1.00 90.12 95 ALA A CA 1
ATOM 729 C C . ALA A 1 95 ? -8.628 -5.028 7.704 1.00 90.12 95 ALA A C 1
ATOM 731 O O . ALA A 1 95 ? -9.768 -4.663 7.986 1.00 90.12 95 ALA A O 1
ATOM 732 N N . LEU A 1 96 ? -8.300 -6.318 7.564 1.00 88.12 96 LEU A N 1
ATOM 733 C CA . LEU A 1 96 ? -9.256 -7.430 7.648 1.00 88.12 96 LEU A CA 1
ATOM 734 C C . LEU A 1 96 ? -9.043 -8.338 8.872 1.00 88.12 96 LEU A C 1
ATOM 736 O O . LEU A 1 96 ? -9.817 -9.282 9.059 1.00 88.12 96 LEU A O 1
ATOM 740 N N . GLY A 1 97 ? -7.984 -8.101 9.653 1.00 79.62 97 GLY A N 1
ATOM 741 C CA . GLY A 1 97 ? -7.669 -8.822 10.894 1.00 79.62 97 GLY A CA 1
ATOM 742 C C . GLY A 1 97 ? -8.444 -8.297 12.093 1.00 79.62 97 GLY A C 1
ATOM 743 O O . GLY A 1 97 ? -8.942 -9.147 12.869 1.00 79.62 97 GLY A O 1
#

Secondary structure (DSSP, 8-state):
--SHHHHHHHHHHHHHHHHHHHHIIIII---HHHHHT--TT-B-BTTBTTS-HHHHHHHHHHHHHHHT----TTT--GGGGSBHHHHHHHHHHHHH-

Organism: NCBI:txid2950949

Foldseek 3Di:
DPPPVVVVLVVLLVQLLVQLLVLCCVLLVDDSVVSVPFDQAAFAPPVRPSCDPVSVVVSQVSLCVRLVFDDDPVLDDPVLRGGPNSVSVSSCVGNVD

=== Feature glossary ===
Legend for the data blocks above and below:

— What the protein is —

The amino-acid sequence is the protein's primary structure: the linear order of residues from the N-terminus to the C-terminus, written in one-letter code. Everything else here — the 3D coordinates, the secondary structure, the domain annotations — is ultimately a consequence of this string.

Functional annotations link the protein to curated databases. InterPro entries identify conserved domains and families by matching the sequence against member-database signatures (Pfam, PROSITE, CDD, …). Gene Ontology (GO) terms describe molecular function, biological process, and cellular component in a controlled vocabulary. CATH places the structure in a hierarchical fold classification (Class/Architecture/Topology/Homologous-superfamily). The organism is the source species.

— Where its atoms are —

Atomic coordinates in PDBx/mmCIF format — the same representation the Protein Data Bank distributes. Each line of the _atom_site loop places one backbone atom in Cartesian space (units: ångströms, origin: arbitrary).

The six renders are orthographic views along the three Cartesian axes in both directions. Representation (cartoon, sticks, or surface) and color scheme (sequence-rainbow or by-chain) vary across proteins so the training set covers all the common visualization conventions.

— Local backbone conformation —

Eight-state secondary structure (DSSP): H is the canonical α-helix, G the tighter 3₁₀-helix, I the wider π-helix; E/B are β-structure, T and S are turns and bends, and '-' is everything else. DSSP derives these from the pattern of main-chain N–H···O=C hydrogen bonds, not from the sequence.

Three-state secondary structure (P-SEA) collapses the eight DSSP classes into helix (a), strand (b), and coil (c). P-SEA assigns these from Cα geometry alone — distances and angles — without requiring backbone oxygens, so it works on any Cα trace.

φ (phi) and ψ (psi) are the two rotatable backbone dihedrals per residue: φ is the C(i-1)–N–Cα–C torsion, ψ is the N–Cα–C–N(i+1) torsion, both in degrees on (−180°, 180°]. α-helical residues cluster near (−60°, −45°); β-strand residues near (−120°, +130°). A Ramachandran plot is simply a scatter of (φ, ψ) for every residue.

— Global shape and packing —

The geometric summary reports three shape descriptors. Rg (radius of gyration) measures how spread out the Cα atoms are about their centre of mass; compact globular proteins have small Rg, elongated or unfolded ones large. Cα contacts (<8 Å, |i−j|>4) count long-range residue pairs in spatial proximity — high for tightly packed folds, near zero for rods or random coil. The bounding-box extents give the protein's footprint along x, y, z in Å.

SASA measures how much of the protein is reachable by solvent. It is computed by rolling a water-sized probe over the atomic surface and summing the exposed area (Å²). Per-residue SASA distinguishes core (buried, low SASA) from surface (exposed, high SASA) residues; total SASA is a whole-molecule size measure.

Plot images: a contact map (which residues are close in 3D, as an N×N binary image), a Ramachandran scatter (backbone torsion angles, revealing secondary-structure composition at a glance), and — for AlphaFold structures — a PAE heatmap (pairwise prediction confidence).

— Structural neighborhood —

A 3Di character summarizes, for each residue, the relative orientation of the Cα frame of its nearest spatial neighbor. Because it encodes fold topology rather than chemistry, 3Di alignments detect remote structural similarity that sequence alignment misses.

The Foldseek neighbor list gives the closest experimentally determined structures in the PDB, ranked by structural alignment. TM-score near 1 means near-identical fold; near 0.3 means only rough topology match. This is how one finds what a novel AlphaFold prediction most resembles in the solved-structure universe.

— Confidence and disorder —

For AlphaFold models, the B-factor field carries pLDDT — the model's own estimate of local accuracy on a 0–100 scale. Regions with pLDDT<50 should be treated as essentially unmodeled; they often correspond to intrinsically disordered segments.

Crystallographic B-factors measure how much each atom's electron density is smeared out, in Å². They rise in mobile loops and surface residues and fall in the buried interior. In AlphaFold models this column is repurposed to hold pLDDT instead.

Predicted Aligned Error (PAE) is an AlphaFold confidence matrix: entry (i, j) is the expected error in the position of residue j, in ångströms, when the prediction is superimposed on the true structure at residue i. Low PAE within a block of residues means that block is internally rigid and well-predicted; high PAE between two blocks means their relative placement is uncertain even if each block individually is confident.